Protein AF-A0A432FE17-F1 (afdb_monomer)

Sequence (136 aa):
MSFSSLYKFVLKLKGRGHFLSPKETEFLKKLLLQFSEEEIKQRLERCFKEFLPPAERERSSILRCKKLFETPKEERAVYYNPKVVDFNLAQTLGELSRDKKLKLLEELKEYVSSKGGKVSKEELRGVLKVLLRKYL

Solvent-accessible surface area (backbone atoms only — not comparable to full-atom values): 8224 Å² total; per-residue (Å²): 136,63,67,67,59,56,51,54,51,51,33,60,68,29,33,90,87,57,78,76,50,71,68,50,52,50,48,54,54,56,45,59,77,78,44,56,73,68,60,49,51,53,52,52,51,46,38,47,70,75,73,35,58,80,90,47,31,57,79,51,62,74,65,76,43,48,59,77,72,69,51,54,80,80,57,43,66,65,66,67,33,77,87,46,72,78,58,54,62,70,59,58,60,66,75,49,53,72,69,60,50,51,54,53,51,50,56,50,50,51,51,37,56,76,53,74,67,72,70,53,74,67,53,52,53,52,52,51,59,57,55,52,61,80,75,109

Secondary structure (DSSP, 8-state):
--HHHHHHHHHHHH-TT-PPPHHHHHHHHHHHTTS-HHHHHHHHHHIIIIIS-HHHHTT--GGGGHHHHHS-HHHHHHHS-HHHHS--HHHHHHHS-HHHHHHHHHHHHHHHHHTTT---HHHHHHHHHHHHTT--

Foldseek 3Di:
DDLVVLLVLVCVQLDPPDHADPVLSVVSVVCVVPDDSVVVSVLLNCCLPLPPDPVCRNVDHSVSSVCVVPPDPVLCVLCVDSLNNPDPLVVLLVPDDPVLNVVLVVVLVVVCVVVVNDDDPSRSSSVSVVSSVVRD

pLDDT: mean 72.7, std 13.14, range [39.19, 91.12]

Structure (mmCIF, N/CA/C/O backbone):
data_AF-A0A432FE17-F1
#
_entry.id   AF-A0A432FE17-F1
#
loop_
_atom_site.group_PDB
_atom_site.id
_atom_site.type_symbol
_atom_site.label_atom_id
_atom_site.label_alt_id
_atom_site.label_comp_id
_atom_site.label_asym_id
_atom_site.label_entity_id
_atom_site.label_seq_id
_atom_site.pdbx_PDB_ins_code
_atom_site.Cartn_x
_atom_site.Cartn_y
_atom_site.Cartn_z
_atom_site.occupancy
_atom_site.B_iso_or_equiv
_atom_site.auth_seq_id
_atom_site.auth_comp_id
_atom_site.auth_asym_id
_atom_site.auth_atom_id
_atom_site.pdbx_PDB_model_num
ATOM 1 N N . MET A 1 1 ? -10.790 -19.250 11.080 1.00 55.22 1 MET A N 1
ATOM 2 C CA . MET A 1 1 ? -9.990 -18.746 9.935 1.00 55.22 1 MET A CA 1
ATOM 3 C C . MET A 1 1 ? -8.704 -19.559 9.853 1.00 55.22 1 MET A C 1
ATOM 5 O O . MET A 1 1 ? -8.086 -19.751 10.894 1.00 55.22 1 MET A O 1
ATOM 9 N N . SER A 1 2 ? -8.328 -20.111 8.691 1.00 70.31 2 SER A N 1
ATOM 10 C CA . SER A 1 2 ? -7.215 -21.075 8.611 1.00 70.31 2 SER A CA 1
ATOM 11 C C . SER A 1 2 ? -5.949 -20.427 8.058 1.00 70.31 2 SER A C 1
ATOM 13 O O . SER A 1 2 ? -5.814 -20.211 6.855 1.00 70.31 2 SER A O 1
ATOM 15 N N . PHE A 1 3 ? -4.969 -20.200 8.936 1.00 83.56 3 PHE A N 1
ATOM 16 C CA . PHE A 1 3 ? -3.621 -19.754 8.564 1.00 83.56 3 PHE A CA 1
ATOM 17 C C . PHE A 1 3 ? -3.004 -20.606 7.439 1.00 83.56 3 PHE A C 1
ATOM 19 O O . PHE A 1 3 ? -2.277 -20.085 6.599 1.00 83.56 3 PHE A O 1
ATOM 26 N N . SER A 1 4 ? -3.342 -21.901 7.372 1.00 84.62 4 SER A N 1
ATOM 27 C CA . SER A 1 4 ? -2.872 -22.820 6.326 1.00 84.62 4 SER A CA 1
ATOM 28 C C . SER A 1 4 ? -3.311 -22.400 4.917 1.00 84.62 4 SER A C 1
ATOM 30 O O . SER A 1 4 ? -2.524 -22.480 3.972 1.00 84.62 4 SER A O 1
ATOM 32 N N . SER A 1 5 ? -4.545 -21.910 4.772 1.00 87.94 5 SER A N 1
ATOM 33 C CA . SER A 1 5 ? -5.079 -21.424 3.494 1.00 87.94 5 SER A CA 1
ATOM 34 C C . SER A 1 5 ? -4.337 -20.167 3.030 1.00 87.94 5 SER A C 1
ATOM 36 O O . SER A 1 5 ? -3.802 -20.127 1.917 1.00 87.94 5 SER A O 1
ATOM 38 N N . LEU A 1 6 ? -4.204 -19.179 3.922 1.00 87.44 6 LEU A N 1
ATOM 39 C CA . LEU A 1 6 ? -3.475 -17.942 3.646 1.00 87.44 6 LEU A CA 1
ATOM 40 C C . LEU A 1 6 ? -1.997 -18.209 3.327 1.00 87.44 6 LEU A C 1
ATOM 42 O O . LEU A 1 6 ? -1.461 -17.667 2.366 1.00 87.44 6 LEU A O 1
ATOM 46 N N . TYR A 1 7 ? -1.347 -19.094 4.080 1.00 87.50 7 TYR A N 1
ATOM 47 C CA . TYR A 1 7 ? 0.045 -19.475 3.853 1.00 87.50 7 TYR A CA 1
ATOM 48 C C . TYR A 1 7 ? 0.254 -20.065 2.449 1.00 87.50 7 TYR A C 1
ATOM 50 O O . TYR A 1 7 ? 1.133 -19.619 1.711 1.00 87.50 7 TYR A O 1
ATOM 58 N N . LYS A 1 8 ? -0.600 -21.013 2.034 1.00 87.75 8 LYS A N 1
ATOM 59 C CA . LYS A 1 8 ? -0.557 -21.609 0.686 1.00 87.75 8 LYS A CA 1
ATOM 60 C C . LYS A 1 8 ? -0.786 -20.573 -0.411 1.00 87.75 8 LYS A C 1
ATOM 62 O O . LYS A 1 8 ? -0.127 -20.634 -1.448 1.00 87.75 8 LYS A O 1
ATOM 67 N N . PHE A 1 9 ? -1.709 -19.636 -0.197 1.00 89.31 9 PHE A N 1
ATOM 68 C CA . PHE A 1 9 ? -1.948 -18.540 -1.132 1.00 89.31 9 PHE A CA 1
ATOM 69 C C . PHE A 1 9 ? -0.691 -17.686 -1.323 1.00 89.31 9 PHE A C 1
ATOM 71 O O . PHE A 1 9 ? -0.273 -17.451 -2.454 1.00 89.31 9 PHE A O 1
ATOM 78 N N . VAL A 1 10 ? -0.044 -17.279 -0.231 1.00 86.94 10 VAL A N 1
ATOM 79 C CA . VAL A 1 10 ? 1.142 -16.418 -0.303 1.00 86.94 10 VAL A CA 1
ATOM 80 C C . VAL A 1 10 ? 2.337 -17.139 -0.927 1.00 86.94 10 VAL A C 1
ATOM 82 O O . VAL A 1 10 ? 3.064 -16.534 -1.710 1.00 86.94 10 VAL A O 1
ATOM 85 N N . LEU A 1 11 ? 2.512 -18.436 -0.659 1.00 86.44 11 LEU A N 1
ATOM 86 C CA . LEU A 1 11 ? 3.517 -19.239 -1.360 1.00 86.44 11 LEU A CA 1
ATOM 87 C C . LEU A 1 11 ? 3.279 -19.265 -2.874 1.00 86.44 11 LEU A C 1
ATOM 89 O O . LEU A 1 11 ? 4.223 -19.134 -3.645 1.00 86.44 11 LEU A O 1
ATOM 93 N N . LYS A 1 12 ? 2.022 -19.395 -3.319 1.00 85.88 12 LYS A N 1
ATOM 94 C CA . LYS A 1 12 ? 1.694 -19.296 -4.751 1.00 85.88 12 LYS A CA 1
ATOM 95 C C . LYS A 1 12 ? 1.993 -17.900 -5.300 1.00 85.88 12 LYS A C 1
ATOM 97 O O . LYS A 1 12 ? 2.494 -17.797 -6.412 1.00 85.88 12 LYS A O 1
ATOM 102 N N . LEU A 1 13 ? 1.715 -16.854 -4.521 1.00 81.81 13 LEU A N 1
ATOM 103 C CA . LEU A 1 13 ? 1.937 -15.460 -4.904 1.00 81.81 13 LEU A CA 1
ATOM 104 C C . LEU A 1 13 ? 3.430 -15.118 -5.086 1.00 81.81 13 LEU A C 1
ATOM 106 O O . LEU A 1 13 ? 3.772 -14.390 -6.011 1.00 81.81 13 LEU A O 1
ATOM 110 N N . LYS A 1 14 ? 4.308 -15.659 -4.228 1.00 76.75 14 LYS A N 1
ATOM 111 C CA . LYS A 1 14 ? 5.775 -15.497 -4.307 1.00 76.75 14 LYS A CA 1
ATOM 112 C C . LYS A 1 14 ? 6.451 -16.437 -5.316 1.00 76.75 14 LYS A C 1
ATOM 114 O O . LYS A 1 14 ? 7.645 -16.310 -5.539 1.00 76.75 14 LYS A O 1
ATOM 119 N N . GLY A 1 15 ? 5.729 -17.381 -5.913 1.00 71.56 15 GLY A N 1
ATOM 120 C CA . GLY A 1 15 ? 6.317 -18.400 -6.782 1.00 71.56 15 GLY A CA 1
ATOM 121 C C . GLY A 1 15 ? 6.740 -19.669 -6.030 1.00 71.56 15 GLY A C 1
ATOM 122 O O . GLY A 1 15 ? 7.067 -19.667 -4.840 1.00 71.56 15 GLY A O 1
ATOM 123 N N . ARG A 1 16 ? 6.675 -20.805 -6.735 1.00 60.09 16 ARG A N 1
ATOM 124 C CA . ARG A 1 16 ? 6.930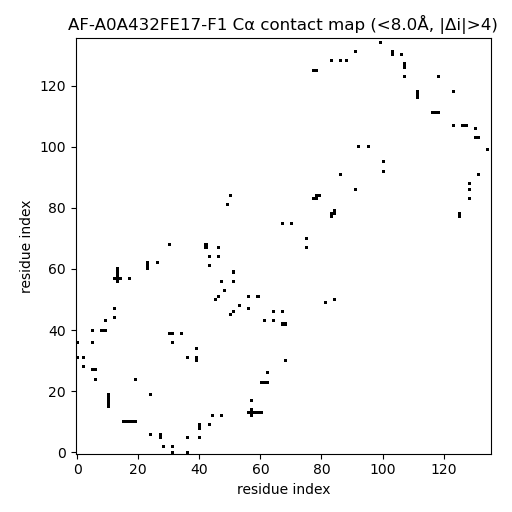 -22.138 -6.165 1.00 60.09 16 ARG A CA 1
ATOM 125 C C . ARG A 1 16 ? 8.405 -22.259 -5.756 1.00 60.09 16 ARG A C 1
ATOM 127 O O . ARG A 1 16 ? 9.279 -22.062 -6.586 1.00 60.09 16 ARG A O 1
ATOM 134 N N . GLY A 1 17 ? 8.669 -22.631 -4.500 1.00 63.59 17 GLY A N 1
ATOM 135 C CA . GLY A 1 17 ? 10.022 -22.922 -3.992 1.00 63.59 17 GLY A CA 1
ATOM 136 C C . GLY A 1 17 ? 10.561 -21.936 -2.951 1.00 63.59 17 GLY A C 1
ATOM 137 O O . GLY A 1 17 ? 11.525 -22.254 -2.259 1.00 63.59 17 GLY A O 1
ATOM 138 N N . HIS A 1 18 ? 9.916 -20.782 -2.759 1.00 67.31 18 HIS A N 1
ATOM 139 C CA . HIS A 1 18 ? 10.310 -19.819 -1.729 1.00 67.31 18 HIS A CA 1
ATOM 140 C C . HIS A 1 18 ? 9.477 -19.987 -0.458 1.00 67.31 18 HIS A C 1
ATOM 142 O O . HIS A 1 18 ? 8.311 -19.600 -0.412 1.00 67.31 18 HIS A O 1
ATOM 148 N N . PHE A 1 19 ? 10.081 -20.534 0.599 1.00 79.00 19 PHE A N 1
ATOM 149 C CA . PHE A 1 19 ? 9.464 -20.557 1.926 1.00 79.00 19 PHE A CA 1
ATOM 150 C C . PHE A 1 19 ? 9.236 -19.135 2.459 1.00 79.00 19 PHE A C 1
ATOM 152 O O . PHE A 1 19 ? 9.989 -18.203 2.159 1.00 79.00 19 PHE A O 1
ATOM 159 N N . LEU A 1 20 ? 8.200 -18.965 3.284 1.00 82.81 20 LEU A N 1
ATOM 160 C CA . LEU A 1 20 ? 8.045 -17.740 4.064 1.00 82.81 20 LEU A CA 1
ATOM 161 C C . LEU A 1 20 ? 9.051 -17.733 5.204 1.00 82.81 20 LEU A C 1
ATOM 163 O O . LEU A 1 20 ? 9.119 -18.677 5.991 1.00 82.81 20 LEU A O 1
ATOM 167 N N . SER A 1 21 ? 9.795 -16.639 5.322 1.00 86.00 21 SER A N 1
ATOM 168 C CA . SER A 1 21 ? 10.648 -16.420 6.485 1.00 86.00 21 SER A CA 1
ATOM 169 C C . SER A 1 21 ? 9.809 -16.338 7.777 1.00 86.00 21 SER A C 1
ATOM 171 O O . SER A 1 21 ? 8.606 -16.037 7.730 1.00 86.00 21 SER A O 1
ATOM 173 N N . PRO A 1 22 ? 10.417 -16.539 8.961 1.00 88.50 22 PRO A N 1
ATOM 174 C CA . PRO A 1 22 ? 9.716 -16.393 10.238 1.00 88.50 22 PRO A CA 1
ATOM 175 C C . PRO A 1 22 ? 9.024 -15.029 10.393 1.00 88.50 22 PRO A C 1
ATOM 177 O O . PRO A 1 22 ? 7.878 -14.965 10.831 1.00 88.50 22 PRO A O 1
ATOM 180 N N . LYS A 1 23 ? 9.666 -13.947 9.928 1.00 88.25 23 LYS A N 1
ATOM 181 C CA . LYS A 1 23 ? 9.106 -12.584 9.967 1.00 88.25 23 LYS A CA 1
ATOM 182 C C . LYS A 1 23 ? 7.862 -12.430 9.088 1.00 88.25 23 LYS A C 1
ATOM 184 O O . LYS A 1 23 ? 6.908 -11.765 9.475 1.00 88.25 23 LYS A O 1
ATOM 189 N N . GLU A 1 24 ? 7.856 -13.048 7.909 1.00 87.31 24 GLU A N 1
ATOM 190 C CA . GLU A 1 24 ? 6.700 -13.043 7.004 1.00 87.31 24 GLU A CA 1
ATOM 191 C C . GLU A 1 24 ? 5.537 -13.855 7.577 1.00 87.31 24 GLU A C 1
ATOM 193 O O . GLU A 1 24 ? 4.383 -13.437 7.526 1.00 87.31 24 GLU A O 1
ATOM 198 N N . THR A 1 25 ? 5.857 -14.990 8.190 1.00 89.31 25 THR A N 1
ATOM 199 C CA . THR A 1 25 ? 4.888 -15.846 8.878 1.00 89.31 25 THR A CA 1
ATOM 200 C C . THR A 1 25 ? 4.229 -15.092 10.036 1.00 89.31 25 THR A C 1
ATOM 202 O O . THR A 1 25 ? 3.005 -15.101 10.165 1.00 89.31 25 THR A O 1
ATOM 205 N N . GLU A 1 26 ? 5.018 -14.393 10.855 1.00 91.12 26 GLU A N 1
ATOM 206 C CA . GLU A 1 26 ? 4.514 -13.568 11.957 1.00 91.12 26 GLU A CA 1
ATOM 207 C C . GLU A 1 26 ? 3.676 -12.386 11.456 1.00 91.12 26 GLU A C 1
ATOM 209 O O . GLU A 1 26 ? 2.621 -12.093 12.016 1.00 91.12 26 GLU A O 1
ATOM 214 N N . PHE A 1 27 ? 4.093 -11.744 10.363 1.00 91.06 27 PHE A N 1
ATOM 215 C CA . PHE A 1 27 ? 3.318 -10.684 9.725 1.00 91.06 27 PHE A CA 1
ATOM 216 C C . PHE A 1 27 ? 1.929 -11.170 9.293 1.00 91.06 27 PHE A C 1
ATOM 218 O O . PHE A 1 27 ? 0.936 -10.544 9.654 1.00 91.06 27 PHE A O 1
ATOM 225 N N . LEU A 1 28 ? 1.825 -12.317 8.612 1.00 89.88 28 LEU A N 1
ATOM 226 C CA . LEU A 1 28 ? 0.526 -12.889 8.231 1.00 89.88 28 LEU A CA 1
ATOM 227 C C . LEU A 1 28 ? -0.345 -13.233 9.444 1.00 89.88 28 LEU A C 1
ATOM 229 O O . LEU A 1 28 ? -1.552 -12.997 9.415 1.00 89.88 28 LEU A O 1
ATOM 233 N N . LYS A 1 29 ? 0.259 -13.753 10.521 1.00 90.25 29 LYS A N 1
ATOM 234 C CA . LYS A 1 29 ? -0.457 -14.006 11.780 1.00 90.25 29 LYS A CA 1
ATOM 235 C C . LYS A 1 29 ? -1.007 -12.710 12.377 1.00 90.25 29 LYS A C 1
ATOM 237 O O . LYS A 1 29 ? -2.170 -12.686 12.757 1.00 90.25 29 LYS A O 1
ATOM 242 N N . LYS A 1 30 ? -0.215 -11.630 12.401 1.00 90.12 30 LYS A N 1
ATOM 243 C CA . LYS A 1 30 ? -0.668 -10.305 12.863 1.00 90.12 30 LYS A CA 1
ATOM 244 C C . LYS A 1 30 ? -1.815 -9.763 12.015 1.00 90.12 30 LYS A C 1
ATOM 246 O O . LYS A 1 30 ? -2.766 -9.226 12.569 1.00 90.12 30 LYS A O 1
ATOM 251 N N . LEU A 1 31 ? -1.763 -9.941 10.695 1.00 88.94 31 LEU A N 1
ATOM 252 C CA . LEU A 1 31 ? -2.846 -9.507 9.813 1.00 88.94 31 LEU A CA 1
ATOM 253 C C . LEU A 1 31 ? -4.158 -10.249 10.085 1.00 88.94 31 LEU A C 1
ATOM 255 O O . LEU A 1 31 ? -5.206 -9.614 10.099 1.00 88.94 31 LEU A O 1
ATOM 259 N N . LEU A 1 32 ? -4.108 -11.556 10.352 1.00 89.56 32 LEU A N 1
ATOM 260 C CA . LEU A 1 32 ? -5.301 -12.351 10.676 1.00 89.56 32 LEU A CA 1
ATOM 261 C C . LEU A 1 32 ? -5.976 -11.949 11.994 1.00 89.56 32 LEU A C 1
ATOM 263 O O . LEU A 1 32 ? -7.133 -12.299 12.203 1.00 89.56 32 LEU A O 1
ATOM 267 N N . LEU A 1 33 ? -5.283 -11.222 12.876 1.00 88.31 33 LEU A N 1
ATOM 268 C CA . LEU A 1 33 ? -5.892 -10.654 14.083 1.00 88.31 33 LEU A CA 1
ATOM 269 C C . LEU A 1 33 ? -6.752 -9.419 13.782 1.00 88.31 33 LEU A C 1
ATOM 271 O O . LEU A 1 33 ? -7.562 -9.030 14.615 1.00 88.31 33 LEU A O 1
ATOM 275 N N . GLN A 1 34 ? -6.550 -8.778 12.628 1.00 83.81 34 GLN A N 1
ATOM 276 C CA . GLN A 1 34 ? -7.113 -7.459 12.314 1.00 83.81 34 GLN A CA 1
ATOM 277 C C . GLN A 1 34 ? -7.975 -7.446 11.048 1.00 83.81 34 GLN A C 1
ATOM 279 O O . GLN A 1 34 ? -8.809 -6.560 10.885 1.00 83.81 34 GLN A O 1
ATOM 284 N N . PHE A 1 35 ? -7.778 -8.402 10.140 1.00 86.19 35 PHE A N 1
ATOM 285 C CA . PHE A 1 35 ? -8.425 -8.442 8.832 1.00 86.19 35 PHE A CA 1
ATOM 286 C C . PHE A 1 35 ? -8.951 -9.841 8.517 1.00 86.19 35 PHE A C 1
ATOM 288 O O . PHE A 1 35 ? -8.418 -10.851 8.981 1.00 86.19 35 PHE A O 1
ATOM 295 N N . SER A 1 36 ? -9.977 -9.896 7.667 1.00 88.12 36 SER A N 1
ATOM 296 C CA . SER A 1 36 ? -10.462 -11.161 7.114 1.00 88.12 36 SER A CA 1
ATOM 297 C C . SER A 1 36 ? -9.442 -11.780 6.153 1.00 88.12 36 SER A C 1
ATOM 299 O O . SER A 1 36 ? -8.643 -11.081 5.526 1.00 88.12 36 SER A O 1
ATOM 301 N N . GLU A 1 37 ? -9.481 -13.105 6.005 1.00 89.00 37 GLU A N 1
ATOM 302 C CA . GLU A 1 37 ? -8.590 -13.828 5.093 1.00 89.00 37 GLU A CA 1
ATOM 303 C C . GLU A 1 37 ? -8.711 -13.320 3.642 1.00 89.00 37 GLU A C 1
ATOM 305 O O . GLU A 1 37 ? -7.693 -13.038 3.005 1.00 89.00 37 GLU A O 1
ATOM 310 N N . GLU A 1 38 ? -9.935 -13.141 3.136 1.00 88.56 38 GLU A N 1
ATOM 311 C CA . GLU A 1 38 ? -10.211 -12.574 1.808 1.00 88.56 38 GLU A CA 1
ATOM 312 C C . GLU A 1 38 ? -9.619 -11.173 1.627 1.00 88.56 38 GLU A C 1
ATOM 314 O O . GLU A 1 38 ? -8.987 -10.899 0.604 1.00 88.56 38 GLU A O 1
ATOM 319 N N . GLU A 1 39 ? -9.756 -10.296 2.622 1.00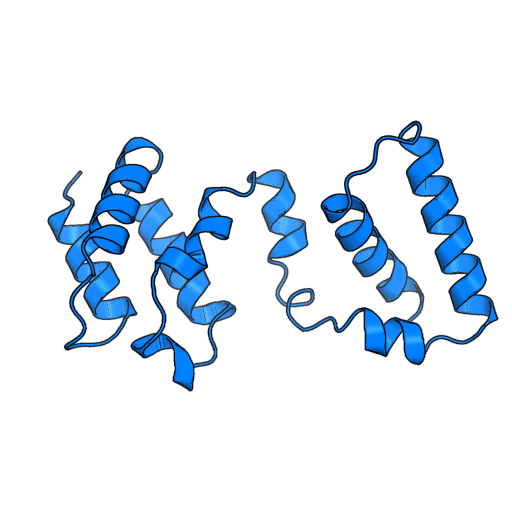 84.62 39 GLU A N 1
ATOM 320 C CA . GLU A 1 39 ? -9.209 -8.941 2.547 1.00 84.62 39 GLU A CA 1
ATOM 321 C C . GLU A 1 39 ? -7.674 -8.945 2.508 1.00 84.62 39 GLU A C 1
ATOM 323 O O . GLU A 1 39 ? -7.060 -8.164 1.773 1.00 84.62 39 GLU A O 1
ATOM 328 N N . ILE A 1 40 ? -7.037 -9.859 3.245 1.00 90.06 40 ILE A N 1
ATOM 329 C CA . ILE A 1 40 ? -5.582 -10.034 3.204 1.00 90.06 40 ILE A CA 1
ATOM 330 C C . ILE A 1 40 ? -5.138 -10.531 1.826 1.00 90.06 40 ILE A C 1
ATOM 332 O O . ILE A 1 40 ? -4.202 -9.963 1.255 1.00 90.06 40 ILE A O 1
ATOM 336 N N . LYS A 1 41 ? -5.813 -11.548 1.271 1.00 89.94 41 LYS A N 1
ATOM 337 C CA . LYS A 1 41 ? -5.506 -12.094 -0.063 1.00 89.94 41 LYS A CA 1
ATOM 338 C C . LYS A 1 41 ? -5.585 -11.012 -1.135 1.00 89.94 41 LYS A C 1
ATOM 340 O O . LYS A 1 41 ? -4.615 -10.826 -1.865 1.00 89.94 41 LYS A O 1
ATOM 345 N N . GLN A 1 42 ? -6.685 -10.257 -1.176 1.00 87.25 42 GLN A N 1
ATOM 346 C CA . GLN A 1 42 ? -6.889 -9.192 -2.163 1.00 87.25 42 GLN A CA 1
ATOM 347 C C . GLN A 1 42 ? -5.803 -8.115 -2.081 1.00 87.25 42 GLN A C 1
ATOM 349 O O . GLN A 1 42 ? -5.244 -7.706 -3.098 1.00 87.25 42 GLN A O 1
ATOM 354 N N . ARG A 1 43 ? -5.458 -7.662 -0.870 1.00 86.50 43 ARG A N 1
ATOM 355 C CA . ARG A 1 43 ? -4.439 -6.616 -0.687 1.00 86.50 43 ARG A CA 1
ATOM 356 C C . ARG A 1 43 ? -3.031 -7.100 -1.025 1.00 86.50 43 ARG A C 1
ATOM 358 O O . ARG A 1 43 ? -2.268 -6.347 -1.627 1.00 86.50 43 ARG A O 1
ATOM 365 N N . LEU A 1 44 ? -2.677 -8.335 -0.662 1.00 88.19 44 LEU A N 1
ATOM 366 C CA . LEU A 1 44 ? -1.388 -8.927 -1.037 1.00 88.19 44 LEU A CA 1
ATOM 367 C C . LEU A 1 44 ? -1.296 -9.148 -2.546 1.00 88.19 44 LEU A C 1
ATOM 369 O O . LEU A 1 44 ? -0.273 -8.838 -3.148 1.00 88.19 44 LEU A O 1
ATOM 373 N N . GLU A 1 45 ? -2.367 -9.622 -3.174 1.00 86.50 45 GLU A N 1
ATOM 374 C CA . GLU A 1 45 ? -2.411 -9.792 -4.623 1.00 86.50 45 GLU A CA 1
ATOM 375 C C . GLU A 1 45 ? -2.217 -8.464 -5.349 1.00 86.50 45 GLU A C 1
ATOM 377 O O . GLU A 1 45 ? -1.381 -8.362 -6.247 1.00 86.50 45 GLU A O 1
ATOM 382 N N . ARG A 1 46 ? -2.921 -7.426 -4.892 1.00 81.56 46 ARG A N 1
ATOM 383 C CA . ARG A 1 46 ? -2.773 -6.068 -5.405 1.00 81.56 46 ARG A CA 1
ATOM 384 C C . ARG A 1 46 ? -1.348 -5.548 -5.233 1.00 81.56 46 ARG A C 1
ATOM 386 O O . ARG A 1 46 ? -0.769 -5.029 -6.179 1.00 81.56 46 ARG A O 1
ATOM 393 N N . CYS A 1 47 ? -0.752 -5.763 -4.061 1.00 81.88 47 CYS A N 1
ATOM 394 C CA . CYS A 1 47 ? 0.645 -5.435 -3.791 1.00 81.88 47 CYS A CA 1
ATOM 395 C C . CYS A 1 47 ? 1.598 -6.036 -4.838 1.00 81.88 47 CYS A C 1
ATOM 397 O O . CYS A 1 47 ? 2.399 -5.329 -5.444 1.00 81.88 47 CYS A O 1
ATOM 399 N N . PHE A 1 48 ? 1.494 -7.344 -5.080 1.00 78.25 48 PHE A N 1
ATOM 400 C CA . PHE A 1 48 ? 2.418 -8.047 -5.967 1.00 78.25 48 PHE A CA 1
ATOM 401 C C . PHE A 1 48 ? 2.143 -7.791 -7.449 1.00 78.25 48 PHE A C 1
ATOM 403 O O . PHE A 1 48 ? 3.085 -7.770 -8.236 1.00 78.25 48 PHE A O 1
ATOM 410 N N . LYS A 1 49 ? 0.885 -7.573 -7.848 1.00 76.00 49 LYS A N 1
ATOM 411 C CA . LYS A 1 49 ? 0.524 -7.323 -9.250 1.00 76.00 49 LYS A CA 1
ATOM 412 C C . LYS A 1 49 ? 0.707 -5.868 -9.679 1.00 76.00 49 LYS A C 1
ATOM 414 O O . LYS A 1 49 ? 1.108 -5.647 -10.818 1.00 76.00 49 LYS A O 1
ATOM 419 N N . GLU A 1 50 ? 0.430 -4.900 -8.807 1.00 69.88 50 GLU A N 1
ATOM 420 C CA . GLU A 1 50 ? 0.445 -3.473 -9.167 1.00 69.88 50 GLU A CA 1
ATOM 421 C C . GLU A 1 50 ? 1.747 -2.761 -8.772 1.00 69.88 50 GLU A C 1
ATOM 423 O O . GLU A 1 50 ? 2.150 -1.836 -9.468 1.00 69.88 50 GLU A O 1
ATOM 428 N N . PHE A 1 51 ? 2.428 -3.178 -7.695 1.00 65.06 51 PHE A N 1
ATOM 429 C CA . PHE A 1 51 ? 3.576 -2.424 -7.152 1.00 65.06 51 PHE A CA 1
ATOM 430 C C . PHE A 1 51 ? 4.932 -3.065 -7.404 1.00 65.06 51 PHE A C 1
ATOM 432 O O . PHE A 1 51 ? 5.954 -2.393 -7.283 1.00 65.06 51 PHE A O 1
ATOM 439 N N . LEU A 1 52 ? 4.960 -4.359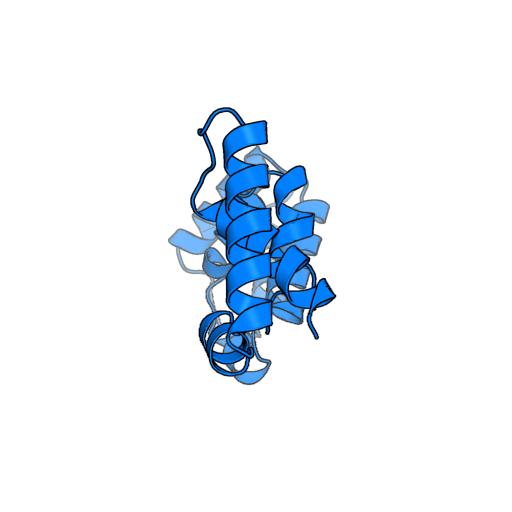 -7.717 1.00 64.44 52 LEU A N 1
ATOM 440 C CA . LEU A 1 52 ? 6.202 -5.072 -7.975 1.00 64.44 52 LEU A CA 1
ATOM 441 C C . LEU A 1 52 ? 6.367 -5.319 -9.480 1.00 64.44 52 LEU A C 1
ATOM 443 O O . LEU A 1 52 ? 5.475 -5.926 -10.096 1.00 64.44 52 LEU A O 1
ATOM 447 N N . PRO A 1 53 ? 7.504 -4.905 -10.077 1.00 65.38 53 PRO A N 1
ATOM 448 C CA . PRO A 1 53 ? 7.864 -5.292 -11.435 1.00 65.38 53 PRO A CA 1
ATOM 449 C C . PRO A 1 53 ? 7.843 -6.820 -11.564 1.00 65.38 53 PRO A C 1
ATOM 451 O O . PRO A 1 53 ? 8.300 -7.494 -10.636 1.00 65.38 53 PRO A O 1
ATOM 454 N N . PRO A 1 54 ? 7.361 -7.397 -12.683 1.00 67.31 54 PRO A N 1
ATOM 455 C CA . PRO A 1 54 ? 7.257 -8.848 -12.855 1.00 67.31 54 PRO A CA 1
ATOM 456 C C . PRO A 1 54 ? 8.533 -9.617 -12.489 1.00 67.31 54 PRO A C 1
ATOM 458 O O . PRO A 1 54 ? 8.449 -10.637 -11.812 1.00 67.31 54 PRO A O 1
ATOM 461 N N . ALA A 1 55 ? 9.703 -9.072 -12.839 1.00 68.25 55 ALA A N 1
ATOM 462 C CA . ALA A 1 55 ? 11.014 -9.657 -12.553 1.00 68.25 55 ALA A CA 1
ATOM 463 C C . ALA A 1 55 ? 11.381 -9.715 -11.053 1.00 68.25 55 ALA A C 1
ATOM 465 O O . ALA A 1 55 ? 12.197 -10.540 -10.650 1.00 68.25 55 ALA A O 1
ATOM 466 N N . GLU A 1 56 ? 10.785 -8.864 -10.211 1.00 64.56 56 GLU A N 1
ATOM 467 C CA . GLU A 1 56 ? 11.055 -8.818 -8.766 1.00 64.56 56 GLU A CA 1
ATOM 468 C C . GLU A 1 56 ? 10.020 -9.576 -7.926 1.00 64.56 56 GLU A C 1
ATOM 470 O O . GLU A 1 56 ? 10.245 -9.790 -6.730 1.00 64.56 56 GLU A O 1
ATOM 475 N N . ARG A 1 57 ? 8.882 -9.973 -8.511 1.00 70.00 57 ARG A N 1
ATOM 476 C CA . ARG A 1 57 ? 7.748 -10.554 -7.767 1.00 70.00 57 ARG A CA 1
ATOM 477 C C . ARG A 1 57 ? 8.128 -11.823 -7.022 1.00 70.00 57 ARG A C 1
ATOM 479 O O . ARG A 1 57 ? 7.759 -11.967 -5.862 1.00 70.00 57 ARG A O 1
ATOM 486 N N . GLU A 1 58 ? 8.908 -12.696 -7.648 1.00 66.38 58 GLU A N 1
ATOM 487 C CA . GLU A 1 58 ? 9.255 -13.993 -7.057 1.00 66.38 58 GLU A CA 1
ATOM 488 C C . GLU A 1 58 ? 10.235 -13.871 -5.879 1.00 66.38 58 GLU A C 1
ATOM 490 O O . GLU A 1 58 ? 10.192 -14.638 -4.919 1.00 66.38 58 GLU A O 1
ATOM 495 N N . ARG A 1 59 ? 11.093 -12.845 -5.904 1.00 67.81 59 ARG A N 1
ATOM 496 C CA . ARG A 1 59 ? 12.130 -12.624 -4.881 1.00 67.81 59 ARG A CA 1
ATOM 497 C C . ARG A 1 59 ? 11.701 -11.646 -3.788 1.00 67.81 59 ARG A C 1
ATOM 499 O O . ARG A 1 59 ? 12.368 -11.531 -2.760 1.00 67.81 59 ARG A O 1
ATOM 506 N N . SER A 1 60 ? 10.599 -10.929 -3.991 1.00 72.06 60 SER A N 1
ATOM 507 C CA . SER A 1 60 ? 10.147 -9.884 -3.075 1.00 72.06 60 SER A CA 1
ATOM 508 C C . SER A 1 60 ? 9.497 -10.455 -1.819 1.00 72.06 60 SER A C 1
ATOM 510 O O . SER A 1 60 ? 8.625 -11.322 -1.865 1.00 72.06 60 SER A O 1
ATOM 512 N N . SER A 1 61 ? 9.885 -9.918 -0.662 1.00 81.00 61 SER A N 1
ATOM 513 C CA . SER A 1 61 ? 9.234 -10.252 0.603 1.00 81.00 61 SER A CA 1
ATOM 514 C C . SER A 1 61 ? 7.831 -9.652 0.687 1.00 81.00 61 SER A C 1
ATOM 516 O O . SER A 1 61 ? 7.628 -8.487 0.336 1.00 81.00 61 SER A O 1
ATOM 518 N N . ILE A 1 62 ? 6.885 -10.395 1.273 1.00 84.62 62 ILE A N 1
ATOM 519 C CA . ILE A 1 62 ? 5.532 -9.880 1.550 1.00 84.62 62 ILE A CA 1
ATOM 520 C C . ILE A 1 62 ? 5.533 -8.715 2.546 1.00 84.62 62 ILE A C 1
ATOM 522 O O . ILE A 1 62 ? 4.573 -7.950 2.601 1.00 84.62 62 ILE A O 1
ATOM 526 N N . LEU A 1 63 ? 6.620 -8.532 3.305 1.00 82.81 63 LEU A N 1
ATOM 527 C CA . LEU A 1 63 ? 6.789 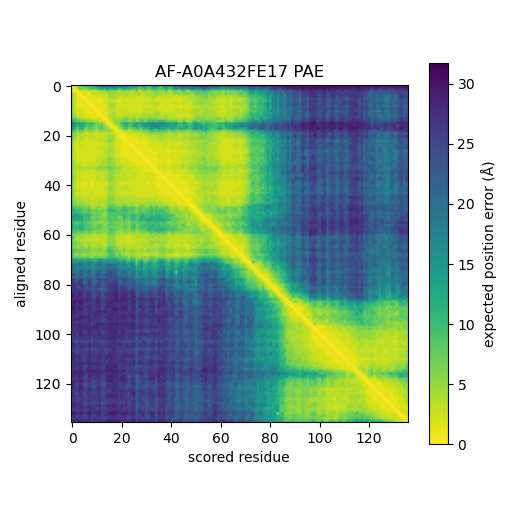-7.384 4.195 1.00 82.81 63 LEU A CA 1
ATOM 528 C C . LEU A 1 63 ? 6.822 -6.054 3.428 1.00 82.81 63 LEU A C 1
ATOM 530 O O . LEU A 1 63 ? 6.500 -5.021 4.010 1.00 82.81 63 LEU A O 1
ATOM 534 N N . ARG A 1 64 ? 7.130 -6.053 2.120 1.00 76.19 64 ARG A N 1
ATOM 535 C CA . ARG A 1 64 ? 6.989 -4.851 1.275 1.00 76.19 64 ARG A CA 1
ATOM 536 C C . ARG A 1 64 ? 5.542 -4.348 1.222 1.00 76.19 64 ARG A C 1
ATOM 538 O O . ARG A 1 64 ? 5.315 -3.151 1.082 1.00 76.19 64 ARG A O 1
ATOM 545 N N . CYS A 1 65 ? 4.570 -5.234 1.424 1.00 79.19 65 CYS A N 1
ATOM 546 C CA . CYS A 1 65 ? 3.150 -4.900 1.435 1.00 79.19 65 CYS A CA 1
ATOM 547 C C . CYS A 1 65 ? 2.669 -4.338 2.773 1.00 79.19 65 CYS A C 1
ATOM 549 O O . CYS A 1 65 ? 1.513 -3.947 2.873 1.00 79.19 65 CYS A O 1
ATOM 551 N N . LYS A 1 66 ? 3.524 -4.267 3.800 1.00 81.00 66 LYS A N 1
ATOM 552 C CA . LYS A 1 66 ? 3.159 -3.819 5.151 1.00 81.00 66 LYS A CA 1
ATOM 553 C C . LYS A 1 66 ? 2.455 -2.452 5.155 1.00 81.00 66 LYS A C 1
ATOM 555 O O . LYS A 1 66 ? 1.415 -2.310 5.791 1.00 81.00 66 LYS A O 1
ATOM 560 N N . LYS A 1 67 ? 2.912 -1.508 4.322 1.00 70.31 67 LYS A N 1
ATOM 561 C CA . LYS A 1 67 ? 2.264 -0.193 4.152 1.00 70.31 67 LYS A CA 1
ATOM 562 C C . LYS A 1 67 ? 0.804 -0.282 3.682 1.00 70.31 67 LYS A C 1
ATOM 564 O O . LYS A 1 67 ? -0.025 0.473 4.165 1.00 70.31 67 LYS A O 1
ATOM 569 N N . LEU A 1 68 ? 0.437 -1.257 2.843 1.00 70.50 68 LEU A N 1
ATOM 570 C CA . LEU A 1 68 ? -0.959 -1.447 2.407 1.00 70.50 68 LEU A CA 1
ATOM 571 C C . LEU A 1 68 ? -1.898 -1.856 3.545 1.00 70.50 68 LEU A C 1
ATOM 573 O O . LEU A 1 68 ? -3.114 -1.754 3.397 1.00 70.50 68 LEU A O 1
ATOM 577 N N . PHE A 1 69 ? -1.357 -2.358 4.651 1.00 76.19 69 PHE A N 1
ATOM 578 C CA . PHE A 1 69 ? -2.132 -2.745 5.824 1.00 76.19 69 PHE A CA 1
ATOM 579 C C . PHE A 1 69 ? -2.090 -1.678 6.918 1.00 76.19 69 PHE A C 1
ATOM 581 O O . PHE A 1 69 ? -3.094 -1.508 7.602 1.00 76.19 69 PHE A O 1
ATOM 588 N N . GLU A 1 70 ? -0.987 -0.934 7.024 1.00 72.69 70 GLU A N 1
ATOM 589 C CA . GLU A 1 70 ? -0.784 0.119 8.030 1.00 72.69 70 GLU A CA 1
ATOM 590 C C . GLU A 1 70 ? -1.366 1.479 7.632 1.00 72.69 70 GLU A C 1
ATOM 592 O O . GLU A 1 70 ? -1.796 2.231 8.498 1.00 72.69 70 GLU A O 1
ATOM 597 N N . THR A 1 71 ? -1.413 1.806 6.338 1.00 63.94 71 THR A N 1
ATOM 598 C CA . THR A 1 71 ? -1.980 3.079 5.879 1.00 63.94 71 THR A CA 1
ATOM 599 C C . THR A 1 71 ? -3.505 3.069 6.067 1.00 63.94 71 THR A C 1
ATOM 601 O O . THR A 1 71 ? -4.136 2.096 5.633 1.00 63.94 71 THR A O 1
ATOM 604 N N . PRO A 1 72 ? -4.120 4.104 6.673 1.00 58.91 72 PRO A N 1
ATOM 605 C CA . PRO A 1 72 ? -5.573 4.229 6.818 1.00 58.91 72 PRO A CA 1
ATOM 606 C C . PRO A 1 72 ? -6.310 4.123 5.479 1.00 58.91 72 PRO A C 1
ATOM 608 O O . PRO A 1 72 ? -5.769 4.468 4.426 1.00 58.91 72 PRO A O 1
ATOM 611 N N . LYS A 1 73 ? -7.552 3.621 5.495 1.00 54.12 73 LYS A N 1
ATOM 612 C CA . LYS A 1 73 ? -8.340 3.382 4.271 1.00 54.12 73 LYS A CA 1
ATOM 613 C C . LYS A 1 73 ? -8.521 4.672 3.457 1.00 54.12 73 LYS A C 1
ATOM 615 O O . LYS A 1 73 ? -8.478 4.590 2.229 1.00 54.12 73 LYS A O 1
ATOM 620 N N . GLU A 1 74 ? -8.647 5.828 4.119 1.00 50.88 74 GLU A N 1
ATOM 621 C CA . GLU A 1 74 ? -8.785 7.138 3.470 1.00 50.88 74 GLU A CA 1
ATOM 622 C C . GLU A 1 74 ? -7.519 7.562 2.703 1.00 50.88 74 GLU A C 1
ATOM 624 O O . GLU A 1 74 ? -7.604 8.067 1.584 1.00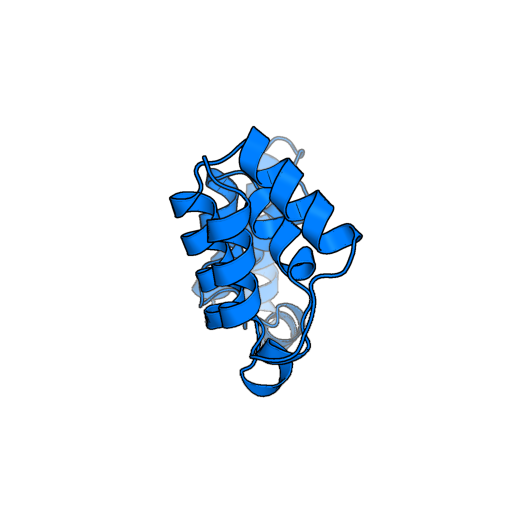 50.88 74 GLU A O 1
ATOM 629 N N . GLU A 1 75 ? -6.328 7.288 3.241 1.00 44.34 75 GLU A N 1
ATOM 630 C CA . GLU A 1 75 ? -5.048 7.676 2.624 1.00 44.34 75 GLU A CA 1
ATOM 631 C C . GLU A 1 75 ? -4.639 6.764 1.457 1.00 44.34 75 GLU A C 1
ATOM 633 O O . GLU A 1 75 ? -3.876 7.153 0.564 1.00 44.34 75 GLU A O 1
ATOM 638 N N . ARG A 1 76 ? -5.174 5.539 1.405 1.00 49.69 76 ARG A N 1
ATOM 639 C CA . ARG A 1 76 ? -4.830 4.571 0.353 1.00 49.69 76 ARG A CA 1
ATOM 640 C C . ARG A 1 76 ? -5.262 5.012 -1.038 1.00 49.69 76 ARG A C 1
ATOM 642 O O . ARG A 1 76 ? -4.548 4.728 -1.995 1.00 49.69 76 ARG A O 1
ATOM 649 N N . ALA A 1 77 ? -6.389 5.710 -1.165 1.00 46.00 77 ALA A N 1
ATOM 650 C CA . ALA A 1 77 ? -6.863 6.207 -2.458 1.00 46.00 77 ALA A CA 1
ATOM 651 C C . ALA A 1 77 ? -5.884 7.216 -3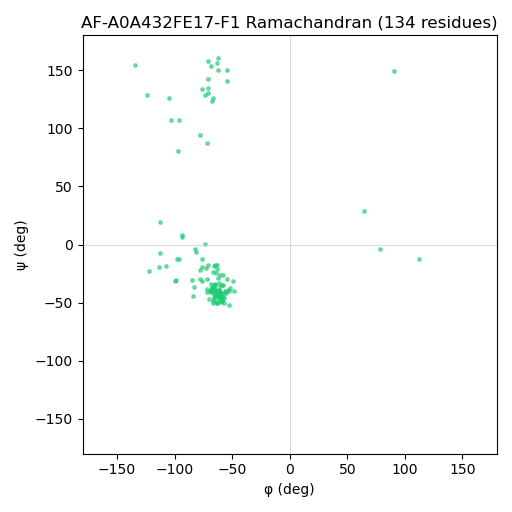.089 1.00 46.00 77 ALA A C 1
ATOM 653 O O . ALA A 1 77 ? -5.775 7.297 -4.314 1.00 46.00 77 ALA A O 1
ATOM 654 N N . VAL A 1 78 ? -5.133 7.940 -2.253 1.00 45.69 78 VAL A N 1
ATOM 655 C CA . VAL A 1 78 ? -4.156 8.951 -2.674 1.00 45.69 78 VAL A CA 1
ATOM 656 C C . VAL A 1 78 ? -2.810 8.309 -3.014 1.00 45.69 78 VAL A C 1
ATOM 658 O O . VAL A 1 78 ? -2.230 8.619 -4.052 1.00 45.69 78 VAL A O 1
ATOM 661 N N . TYR A 1 79 ? -2.326 7.374 -2.191 1.00 39.19 79 TYR A N 1
ATOM 662 C CA . TYR A 1 79 ? -1.019 6.729 -2.389 1.00 39.19 79 TYR A CA 1
ATOM 663 C C . TYR A 1 79 ? -0.998 5.639 -3.464 1.00 39.19 79 TYR A C 1
ATOM 665 O O . TYR A 1 79 ? 0.036 5.429 -4.098 1.00 39.19 79 TYR A O 1
ATOM 673 N N . TYR A 1 80 ? -2.124 4.957 -3.668 1.00 44.78 80 TYR A N 1
ATOM 674 C CA . TYR A 1 80 ? -2.214 3.748 -4.490 1.00 44.78 80 TYR A CA 1
ATOM 675 C C . TYR A 1 80 ? -3.034 3.935 -5.768 1.00 44.78 80 TYR A C 1
ATOM 677 O O . TYR A 1 80 ? -3.481 2.968 -6.383 1.00 44.78 80 TYR A O 1
ATOM 685 N N . ASN A 1 81 ? -3.220 5.183 -6.196 1.00 46.03 81 ASN A N 1
ATOM 686 C CA . ASN A 1 81 ? -3.685 5.471 -7.544 1.00 46.03 81 ASN A CA 1
ATOM 687 C C . ASN A 1 81 ? -2.566 5.066 -8.534 1.00 46.03 81 ASN A C 1
ATOM 689 O O . ASN A 1 81 ? -1.455 5.577 -8.407 1.00 46.03 81 ASN A O 1
ATOM 693 N N . PRO A 1 82 ? -2.807 4.188 -9.525 1.00 41.53 82 PRO A N 1
ATOM 694 C CA . PRO A 1 82 ? -1.777 3.758 -10.483 1.00 41.53 82 PRO A CA 1
ATOM 695 C C . PRO A 1 82 ? -1.104 4.939 -11.196 1.00 41.53 82 PRO A C 1
ATOM 697 O O . PRO A 1 82 ? 0.089 4.924 -11.462 1.00 41.53 82 PRO A O 1
ATOM 700 N N . LYS A 1 83 ? -1.841 6.041 -11.384 1.00 42.47 83 LYS A N 1
ATOM 701 C CA . LYS A 1 83 ? -1.331 7.298 -11.953 1.00 42.47 83 LYS A CA 1
ATOM 702 C C . LYS A 1 83 ? -0.422 8.105 -10.996 1.00 42.47 83 LYS A C 1
ATOM 704 O O . LYS A 1 83 ? -0.053 9.235 -11.309 1.00 42.47 83 LYS A O 1
ATOM 709 N N . VAL A 1 84 ? -0.167 7.611 -9.782 1.00 43.44 84 VAL A N 1
ATOM 710 C CA . VAL A 1 84 ? 0.616 8.249 -8.701 1.00 43.44 84 VAL A CA 1
ATOM 711 C C . VAL A 1 84 ? 1.914 7.486 -8.408 1.00 43.44 84 VAL A C 1
ATOM 713 O O . VAL A 1 84 ? 2.841 8.081 -7.843 1.00 43.44 84 VAL A O 1
ATOM 716 N N . VAL A 1 85 ? 1.998 6.214 -8.810 1.00 42.44 85 VAL A N 1
ATOM 717 C CA . VAL A 1 85 ? 3.149 5.327 -8.574 1.00 42.44 85 VAL A CA 1
ATOM 718 C C . VAL A 1 85 ? 4.349 5.730 -9.438 1.00 42.44 85 VAL A C 1
ATOM 720 O O . VAL A 1 85 ? 5.452 5.817 -8.909 1.00 42.44 85 VAL A O 1
ATOM 723 N N . ASP A 1 86 ? 4.113 6.137 -10.689 1.00 47.12 86 ASP A N 1
ATOM 724 C CA . ASP A 1 86 ? 5.165 6.569 -11.629 1.00 47.12 86 ASP A CA 1
ATOM 725 C C . ASP A 1 86 ? 5.424 8.086 -11.648 1.00 47.12 86 ASP A C 1
ATOM 727 O O . ASP A 1 86 ? 6.188 8.594 -12.467 1.00 47.12 86 ASP A O 1
ATOM 731 N N . PHE A 1 87 ? 4.803 8.859 -10.750 1.00 52.06 87 PHE A N 1
ATOM 732 C CA . PHE A 1 87 ? 4.992 10.310 -10.737 1.00 52.06 87 PHE A CA 1
ATOM 733 C C . PHE A 1 87 ? 6.334 10.687 -10.086 1.00 52.06 87 PHE A C 1
ATOM 735 O O . PHE A 1 87 ? 6.427 10.826 -8.855 1.00 52.06 87 PHE A O 1
ATOM 742 N N . ASN A 1 88 ? 7.370 10.863 -10.915 1.00 58.88 88 ASN A N 1
ATOM 743 C CA . ASN A 1 88 ? 8.661 11.405 -10.501 1.00 58.88 88 ASN A CA 1
ATOM 744 C C . ASN A 1 88 ? 8.539 12.908 -10.222 1.00 58.88 88 ASN A C 1
ATOM 746 O O . ASN A 1 88 ? 8.786 13.768 -11.063 1.00 58.88 88 ASN A O 1
ATOM 750 N N . LEU A 1 89 ? 8.167 13.199 -8.981 1.00 58.16 89 LEU A N 1
ATOM 751 C CA . LEU A 1 89 ? 7.937 14.541 -8.464 1.00 58.16 89 LEU A CA 1
ATOM 752 C C . LEU A 1 89 ? 9.108 15.503 -8.730 1.00 58.16 89 LEU A C 1
ATOM 754 O O . LEU A 1 89 ? 8.876 16.669 -9.027 1.00 58.16 89 LEU A O 1
ATOM 758 N N . ALA A 1 90 ? 10.352 15.021 -8.644 1.00 57.84 90 ALA A N 1
ATOM 759 C CA . ALA A 1 90 ? 11.539 15.844 -8.866 1.00 57.84 90 ALA A CA 1
ATOM 760 C C . ALA A 1 90 ? 11.714 16.202 -10.349 1.00 57.84 90 ALA A C 1
ATOM 762 O O . ALA A 1 90 ? 12.011 17.350 -10.671 1.00 57.84 90 ALA A O 1
ATOM 763 N N . GLN A 1 91 ? 11.470 15.242 -11.243 1.00 63.59 91 GLN A N 1
ATOM 764 C CA . GLN A 1 91 ? 11.541 15.458 -12.686 1.00 63.59 91 GLN A CA 1
ATOM 765 C C . GLN A 1 91 ? 10.443 16.415 -13.167 1.00 63.59 91 GLN A C 1
ATOM 767 O O . GLN A 1 91 ? 10.745 17.405 -13.828 1.00 63.59 91 GLN A O 1
ATOM 772 N N . THR A 1 92 ? 9.189 16.194 -12.760 1.00 62.59 92 THR A N 1
ATOM 773 C CA . THR A 1 92 ? 8.069 17.061 -13.165 1.00 62.59 92 THR A CA 1
ATOM 774 C C . THR A 1 92 ? 8.208 18.479 -12.609 1.00 62.59 92 THR A C 1
ATOM 776 O O . THR A 1 92 ? 7.878 19.448 -13.288 1.00 62.59 92 THR A O 1
ATOM 779 N N . LEU A 1 93 ? 8.750 18.634 -11.395 1.00 62.06 93 LEU A N 1
ATOM 780 C CA . LEU A 1 93 ? 9.131 19.952 -10.884 1.00 62.06 93 LEU A CA 1
ATOM 781 C C . LEU A 1 93 ? 10.276 20.565 -11.695 1.00 62.06 93 LEU A C 1
ATOM 783 O O . LEU A 1 93 ? 10.267 21.770 -11.903 1.00 62.06 93 LEU A O 1
ATOM 787 N N . GLY A 1 94 ? 11.240 19.784 -12.179 1.00 63.31 94 GLY A N 1
ATOM 788 C CA . GLY A 1 94 ? 12.319 20.267 -13.046 1.00 63.31 94 GLY A CA 1
ATOM 789 C C . GLY A 1 94 ? 11.802 20.899 -14.341 1.00 63.31 94 GLY A C 1
ATOM 790 O O . GLY A 1 94 ? 12.187 22.024 -14.659 1.00 63.31 94 GLY A O 1
ATOM 791 N N . GLU A 1 95 ? 10.867 20.221 -15.007 1.00 71.00 95 GLU A N 1
ATOM 792 C CA . GLU A 1 95 ? 10.318 20.568 -16.330 1.00 71.00 95 GLU A CA 1
ATOM 793 C C . GLU A 1 95 ? 9.302 21.730 -16.312 1.00 71.00 95 GLU A C 1
ATOM 795 O O . GLU A 1 95 ? 8.975 22.301 -17.352 1.00 71.00 95 GLU A O 1
ATOM 800 N N . LEU A 1 96 ? 8.815 22.133 -15.134 1.00 72.75 96 LEU A N 1
ATOM 801 C CA . LEU A 1 96 ? 7.882 23.254 -14.998 1.00 72.75 96 LEU A CA 1
ATOM 802 C C . LEU A 1 96 ? 8.547 24.616 -15.255 1.00 72.75 96 LEU A C 1
ATOM 804 O O . LEU A 1 96 ? 9.603 24.938 -14.693 1.00 72.75 96 LEU A O 1
ATOM 808 N N . SER A 1 97 ? 7.865 25.463 -16.032 1.00 77.12 97 SER A N 1
ATOM 809 C CA . SER A 1 97 ? 8.253 26.861 -16.232 1.00 77.12 97 SER A CA 1
ATOM 810 C C . SER A 1 97 ? 8.197 27.654 -14.921 1.00 77.12 97 SER A C 1
ATOM 812 O O . SER A 1 97 ? 7.480 27.304 -13.977 1.00 77.12 97 SER A O 1
ATOM 814 N N . ARG A 1 98 ? 8.970 28.744 -14.853 1.00 76.56 98 ARG A N 1
ATOM 815 C CA . ARG A 1 98 ? 9.113 29.570 -13.643 1.00 76.56 98 ARG A CA 1
ATOM 816 C C . ARG A 1 98 ? 7.764 30.092 -13.131 1.00 76.56 98 ARG A C 1
ATOM 818 O O . ARG A 1 98 ? 7.517 30.024 -11.931 1.00 76.56 98 ARG A O 1
ATOM 825 N N . ASP A 1 99 ? 6.869 30.505 -14.024 1.00 77.44 99 ASP A N 1
ATOM 826 C CA . ASP A 1 99 ? 5.536 31.006 -13.663 1.00 77.44 99 ASP A CA 1
ATOM 827 C C . ASP A 1 99 ? 4.622 29.918 -13.093 1.00 77.44 99 ASP A C 1
ATOM 829 O O . ASP A 1 99 ? 3.931 30.135 -12.097 1.00 77.44 99 ASP A O 1
ATOM 833 N N . LYS A 1 100 ? 4.649 28.711 -13.672 1.00 75.25 100 LYS A N 1
ATOM 834 C CA . LYS A 1 100 ? 3.854 27.584 -13.164 1.00 75.25 100 LYS A CA 1
ATOM 835 C C . LYS A 1 100 ? 4.365 27.109 -11.797 1.00 75.25 100 LYS A C 1
ATOM 837 O O . LYS A 1 100 ? 3.563 26.737 -10.947 1.00 75.25 100 LYS A O 1
ATOM 842 N N . LYS A 1 101 ? 5.680 27.178 -11.548 1.00 71.69 101 LYS A N 1
ATOM 843 C CA . LYS A 1 101 ? 6.277 26.897 -10.226 1.00 71.69 101 LYS A CA 1
ATOM 844 C C . LYS A 1 101 ? 5.805 27.876 -9.155 1.00 71.69 101 LYS A C 1
ATOM 846 O O . LYS A 1 101 ? 5.508 27.450 -8.043 1.00 71.69 101 LYS A O 1
ATOM 851 N N . LEU A 1 102 ? 5.740 29.167 -9.483 1.00 76.25 102 LEU A N 1
ATOM 852 C CA . LEU A 1 102 ? 5.289 30.200 -8.549 1.00 76.25 102 LEU A CA 1
ATOM 853 C C . LEU A 1 102 ? 3.815 30.012 -8.176 1.00 76.25 102 LEU A C 1
ATOM 855 O O . LEU A 1 102 ? 3.506 29.975 -6.988 1.00 76.25 102 LEU A O 1
ATOM 859 N N . LYS A 1 103 ? 2.942 29.753 -9.158 1.00 80.38 103 LYS A N 1
ATOM 860 C CA . LYS A 1 103 ? 1.522 29.459 -8.896 1.00 80.38 103 LYS A CA 1
ATOM 861 C C . LYS A 1 103 ? 1.318 28.191 -8.063 1.00 80.38 103 LYS A C 1
ATOM 863 O O . LYS A 1 103 ? 0.516 28.176 -7.137 1.00 80.38 103 LYS A O 1
ATOM 868 N N . LEU A 1 104 ? 2.094 27.140 -8.336 1.00 80.31 104 LEU A N 1
ATOM 869 C CA . LEU A 1 104 ? 2.066 25.907 -7.546 1.00 80.31 104 LEU A CA 1
ATOM 870 C C . LEU A 1 104 ? 2.461 26.155 -6.078 1.00 80.31 104 LEU A C 1
ATOM 872 O O . LEU A 1 104 ? 1.863 25.583 -5.170 1.00 80.31 104 LEU A O 1
ATOM 876 N N . LEU A 1 105 ? 3.470 27.002 -5.841 1.00 75.94 105 LEU A N 1
ATOM 877 C CA . LEU A 1 105 ? 3.905 27.390 -4.496 1.00 75.94 105 LEU A CA 1
ATOM 878 C C . LEU A 1 105 ? 2.855 28.233 -3.767 1.00 75.94 105 LEU A C 1
ATOM 880 O O . LEU A 1 105 ? 2.692 28.062 -2.559 1.00 75.94 105 LEU A O 1
ATOM 884 N N . GLU A 1 106 ? 2.154 29.119 -4.471 1.00 79.06 106 GLU A N 1
ATOM 885 C CA . GLU A 1 106 ? 1.036 29.888 -3.914 1.00 79.06 106 GLU A CA 1
ATOM 886 C C . GLU A 1 106 ? -0.125 28.972 -3.515 1.00 79.06 106 GLU A C 1
ATOM 888 O O . GLU A 1 106 ? -0.528 28.999 -2.354 1.00 79.06 106 GLU A O 1
ATOM 893 N N . GLU A 1 107 ? -0.566 28.064 -4.393 1.00 79.88 107 GLU A N 1
ATOM 894 C CA . GLU A 1 107 ? -1.635 27.101 -4.074 1.00 79.88 107 GLU A CA 1
ATOM 895 C C . GLU A 1 107 ? -1.264 26.178 -2.896 1.00 79.88 107 GLU A C 1
ATOM 897 O O . GLU A 1 107 ? -2.106 25.845 -2.060 1.00 79.88 107 GLU A O 1
ATOM 902 N N . LEU A 1 108 ? 0.008 25.778 -2.775 1.00 76.94 108 LEU A N 1
ATOM 903 C CA . LEU A 1 108 ? 0.480 25.001 -1.621 1.00 76.94 108 LEU A CA 1
ATOM 904 C C . LEU A 1 108 ? 0.470 25.816 -0.328 1.00 76.94 108 LEU A C 1
ATOM 906 O O . LEU A 1 108 ? 0.110 25.282 0.722 1.00 76.94 108 LEU A O 1
ATOM 910 N N . LYS A 1 109 ? 0.865 27.092 -0.384 1.00 75.06 109 LYS A N 1
ATOM 911 C CA . LYS A 1 109 ? 0.812 27.990 0.777 1.00 75.06 109 LYS A CA 1
ATOM 912 C C . LYS A 1 109 ? -0.627 28.226 1.220 1.00 75.06 109 LYS A C 1
ATOM 914 O O . LYS A 1 109 ? -0.894 28.163 2.417 1.00 75.06 109 LYS A O 1
ATOM 919 N N . GLU A 1 110 ? -1.547 28.440 0.286 1.00 80.62 110 GLU A N 1
ATOM 920 C CA . GLU A 1 110 ? -2.978 28.563 0.580 1.00 80.62 110 GLU A CA 1
ATOM 921 C C . GLU A 1 110 ? -3.530 27.287 1.215 1.00 80.62 110 GLU A C 1
ATOM 923 O O . GLU A 1 110 ? -4.217 27.353 2.236 1.00 80.62 110 GLU A O 1
ATOM 928 N N . TYR A 1 111 ? -3.157 26.117 0.687 1.00 77.75 111 TYR A N 1
ATOM 929 C CA . TYR A 1 111 ? -3.552 24.835 1.265 1.00 77.75 111 TYR A CA 1
ATOM 930 C C . TYR A 1 111 ? -3.060 24.686 2.712 1.00 77.75 111 TYR A C 1
ATOM 932 O O . TYR A 1 111 ? -3.852 24.391 3.608 1.00 77.75 111 TYR A O 1
ATOM 940 N N . VAL A 1 112 ? -1.775 24.944 2.974 1.00 71.19 112 VAL A N 1
ATOM 941 C CA . VAL A 1 112 ? -1.193 24.854 4.325 1.00 71.19 112 VAL A CA 1
ATOM 942 C C . VAL A 1 112 ? -1.845 25.851 5.285 1.00 71.19 112 VAL A C 1
ATOM 944 O O . VAL A 1 112 ? -2.167 25.486 6.419 1.00 71.19 112 VAL A O 1
ATOM 947 N N . SER A 1 113 ? -2.101 27.079 4.831 1.00 75.62 113 SER A N 1
ATOM 948 C CA . SER A 1 113 ? -2.805 28.103 5.611 1.00 75.62 113 SER A CA 1
ATOM 949 C C . SER A 1 113 ? -4.247 27.696 5.926 1.00 75.62 113 SER A C 1
ATOM 951 O O . SER A 1 113 ? -4.678 27.835 7.068 1.00 75.62 113 SER A O 1
ATOM 953 N N . SER A 1 114 ? -4.969 27.099 4.969 1.00 76.50 114 SER A N 1
ATOM 954 C CA . SER A 1 114 ? -6.342 26.600 5.173 1.00 76.50 114 SER A CA 1
ATOM 955 C C . SER A 1 114 ? -6.431 25.465 6.203 1.00 76.50 114 SER A C 1
ATOM 957 O O . SER A 1 114 ? -7.468 25.265 6.832 1.00 76.50 114 SER A O 1
ATOM 959 N N . LYS A 1 115 ? -5.326 24.737 6.411 1.00 74.44 115 LYS A N 1
ATOM 960 C CA . LYS A 1 115 ? -5.180 23.679 7.422 1.00 74.44 115 LYS A CA 1
ATOM 961 C C . LYS A 1 115 ? -4.580 24.178 8.743 1.00 74.44 115 LYS A C 1
ATOM 963 O O . LYS A 1 115 ? -4.240 23.370 9.607 1.00 74.44 115 LYS A O 1
ATOM 968 N N . GLY A 1 116 ? -4.415 25.492 8.912 1.00 74.06 116 GLY A N 1
ATOM 969 C CA . GLY A 1 116 ? -3.836 26.078 10.124 1.00 74.06 116 GLY A CA 1
ATOM 970 C C . GLY A 1 116 ? -2.371 25.686 10.352 1.00 74.06 116 GLY A C 1
ATOM 971 O O . GLY A 1 116 ? -1.938 25.558 11.496 1.00 74.06 116 GLY A O 1
ATOM 972 N N . GLY A 1 117 ? -1.617 25.421 9.279 1.00 68.00 117 GLY A N 1
ATOM 973 C CA . GLY A 1 117 ? -0.187 25.099 9.333 1.00 68.00 117 GLY A CA 1
ATOM 974 C C . GLY A 1 117 ? 0.157 23.666 9.757 1.00 68.00 117 GLY A C 1
ATOM 975 O O . GLY A 1 117 ? 1.328 23.289 9.725 1.00 68.00 117 GLY A O 1
ATOM 976 N N . LYS A 1 118 ? -0.830 22.841 10.126 1.00 67.38 118 LYS A N 1
ATOM 977 C CA . LYS A 1 118 ? -0.617 21.450 10.552 1.00 67.38 118 LYS A CA 1
ATOM 978 C C . LYS A 1 118 ? -0.843 20.494 9.385 1.00 67.38 118 LYS A C 1
ATOM 980 O O . LYS A 1 118 ? -1.905 19.896 9.268 1.00 67.38 118 LYS A O 1
ATOM 985 N N . VAL A 1 119 ? 0.166 20.356 8.527 1.00 67.69 119 VAL A N 1
ATOM 986 C CA . VAL A 1 119 ? 0.132 19.428 7.387 1.00 67.69 119 VAL A CA 1
ATOM 987 C C . VAL A 1 119 ? 1.330 18.485 7.457 1.00 67.69 119 VAL A C 1
ATOM 989 O O . VAL A 1 119 ? 2.469 18.928 7.617 1.00 67.69 119 VAL A O 1
ATOM 992 N N . SER A 1 120 ? 1.085 17.178 7.361 1.00 68.56 120 SER A N 1
ATOM 993 C CA . SER A 1 120 ? 2.151 16.172 7.344 1.00 68.56 120 SER A CA 1
ATOM 994 C C . SER A 1 120 ? 2.931 16.211 6.024 1.00 68.56 120 SER A C 1
ATOM 996 O O . SER A 1 120 ? 2.443 16.686 4.993 1.00 68.56 120 SER A O 1
ATOM 998 N N . LYS A 1 121 ? 4.166 15.694 6.028 1.00 60.41 121 LYS A N 1
ATOM 999 C CA . LYS A 1 121 ? 4.986 15.596 4.804 1.00 60.41 121 LYS A CA 1
ATOM 1000 C C . LYS A 1 121 ? 4.313 14.701 3.760 1.00 60.41 121 LYS A C 1
ATOM 1002 O O . LYS A 1 121 ? 4.440 14.927 2.557 1.00 60.41 121 LYS A O 1
ATOM 1007 N N . GLU A 1 122 ? 3.598 13.694 4.236 1.00 64.31 122 GLU A N 1
ATOM 1008 C CA . GLU A 1 122 ? 2.800 12.742 3.481 1.00 64.31 122 GLU A CA 1
ATOM 1009 C C . GLU A 1 122 ? 1.645 13.431 2.747 1.00 64.31 122 GLU A C 1
ATOM 1011 O O . GLU A 1 122 ? 1.515 13.302 1.525 1.00 64.31 122 GLU A O 1
ATOM 1016 N N . GLU A 1 123 ? 0.872 14.242 3.469 1.00 64.94 123 GLU A N 1
ATOM 1017 C CA . GLU A 1 123 ? -0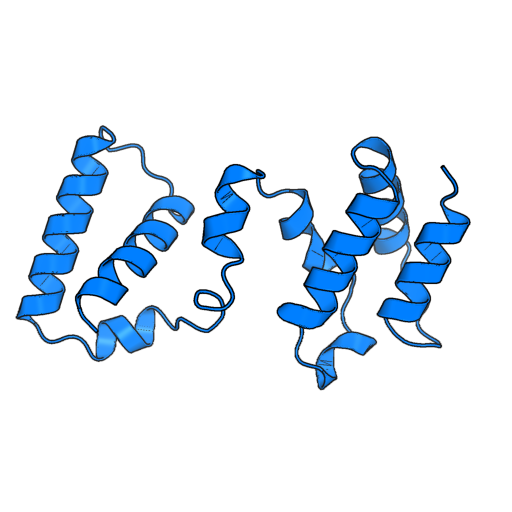.251 15.003 2.923 1.00 64.94 123 GLU A CA 1
ATOM 1018 C C . GLU A 1 123 ? 0.225 16.061 1.922 1.00 64.94 123 GLU A C 1
ATOM 1020 O O . GLU A 1 123 ? -0.286 16.120 0.802 1.00 64.94 123 GLU A O 1
ATOM 1025 N N . LEU A 1 124 ? 1.281 16.813 2.257 1.00 65.00 124 LEU A N 1
ATOM 1026 C CA . LEU A 1 124 ? 1.914 17.768 1.339 1.00 65.00 124 LEU A CA 1
ATOM 1027 C C . LEU A 1 124 ? 2.337 17.106 0.027 1.00 65.00 124 LEU A C 1
ATOM 1029 O O . LEU A 1 124 ? 2.124 17.661 -1.050 1.00 65.00 124 LEU A O 1
ATOM 1033 N N . ARG A 1 125 ? 2.904 15.897 0.097 1.00 69.12 125 ARG A N 1
ATOM 1034 C CA . ARG A 1 125 ? 3.305 15.143 -1.095 1.00 69.12 125 ARG A CA 1
ATOM 1035 C C . ARG A 1 125 ? 2.098 14.704 -1.923 1.00 69.12 125 ARG A C 1
ATOM 1037 O O . ARG A 1 125 ? 2.182 14.729 -3.150 1.00 69.12 125 ARG A O 1
ATOM 1044 N N . GLY A 1 126 ? 0.999 14.306 -1.286 1.00 70.12 126 GLY A N 1
ATOM 1045 C CA . GLY A 1 126 ? -0.255 13.969 -1.965 1.00 70.12 126 GLY A CA 1
ATOM 1046 C C . GLY A 1 126 ? -0.856 15.172 -2.695 1.00 70.12 126 GLY A C 1
ATOM 1047 O O . GLY A 1 126 ? -1.124 15.097 -3.894 1.00 70.12 126 GLY A O 1
ATOM 1048 N N . VAL A 1 127 ? -0.983 16.300 -1.997 1.00 72.75 127 VAL A N 1
ATOM 1049 C CA . VAL A 1 127 ? -1.527 17.559 -2.534 1.00 72.75 127 VAL A CA 1
ATOM 1050 C C . VAL A 1 127 ? -0.677 18.074 -3.688 1.00 72.75 127 VAL A C 1
ATOM 1052 O O . VAL A 1 127 ? -1.205 18.377 -4.755 1.00 72.75 127 VAL A O 1
ATOM 1055 N N . LEU A 1 128 ? 0.647 18.078 -3.529 1.00 71.88 128 LEU A N 1
ATOM 1056 C CA . LEU A 1 128 ? 1.580 18.484 -4.575 1.00 71.88 128 LEU A CA 1
ATOM 1057 C C . LEU A 1 128 ? 1.396 17.663 -5.860 1.00 71.88 128 LEU A C 1
ATOM 1059 O O . LEU A 1 128 ? 1.379 18.226 -6.950 1.00 71.88 128 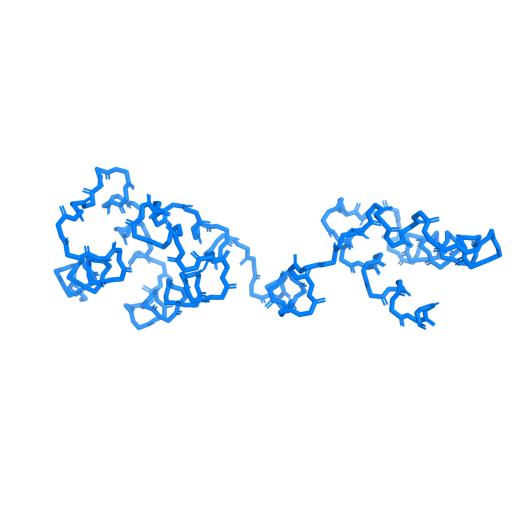LEU A O 1
ATOM 1063 N N . LYS A 1 129 ? 1.181 16.345 -5.753 1.00 72.31 129 LYS A N 1
ATOM 1064 C CA . LYS A 1 129 ? 0.898 15.493 -6.921 1.00 72.31 129 LYS A CA 1
ATOM 1065 C C . LYS A 1 129 ? -0.438 15.816 -7.598 1.00 72.31 129 LYS A C 1
ATOM 1067 O O . LYS A 1 129 ? -0.534 15.696 -8.816 1.00 72.31 129 LYS A O 1
ATOM 1072 N N . VAL A 1 130 ? -1.463 16.202 -6.836 1.00 74.00 130 VAL A N 1
ATOM 1073 C CA . VAL A 1 130 ? -2.767 1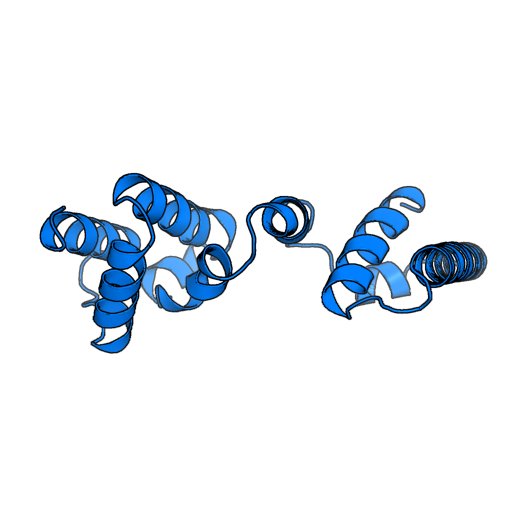6.614 -7.385 1.00 74.00 130 VAL A CA 1
ATOM 1074 C C . VAL A 1 130 ? -2.645 17.952 -8.107 1.00 74.00 130 VAL A C 1
ATOM 1076 O O . VAL A 1 130 ? -3.105 18.080 -9.239 1.00 74.00 130 VAL A O 1
ATOM 1079 N N . LEU A 1 131 ? -1.980 18.924 -7.483 1.00 72.31 131 LEU A N 1
ATOM 1080 C CA . LEU A 1 131 ? -1.788 20.259 -8.043 1.00 72.31 131 LEU A CA 1
ATOM 1081 C C . LEU A 1 131 ? -0.953 20.226 -9.322 1.00 72.31 131 LEU A C 1
ATOM 1083 O O . LEU A 1 131 ? -1.334 20.843 -10.311 1.00 72.31 131 LEU A O 1
ATOM 1087 N N . LEU A 1 132 ? 0.125 19.439 -9.351 1.00 70.31 132 LEU A N 1
ATOM 1088 C CA . LEU A 1 132 ? 0.988 19.308 -10.528 1.00 70.31 132 LEU A CA 1
ATOM 1089 C C . LEU A 1 132 ? 0.241 18.824 -11.783 1.00 70.31 132 LEU A C 1
ATOM 1091 O O . LEU A 1 132 ? 0.629 19.184 -12.889 1.00 70.31 132 LEU A O 1
ATOM 1095 N N . ARG A 1 133 ? -0.868 18.084 -11.638 1.00 65.00 133 ARG A N 1
ATOM 1096 C CA . ARG A 1 133 ? -1.708 17.676 -12.778 1.00 65.00 133 ARG A CA 1
ATOM 1097 C C . ARG A 1 133 ? -2.533 18.799 -13.395 1.00 65.00 133 ARG A C 1
ATOM 1099 O O . ARG A 1 133 ? -2.954 18.638 -14.529 1.00 65.00 133 ARG A O 1
ATOM 1106 N N . LYS A 1 134 ? -2.779 19.906 -12.687 1.00 67.06 134 LYS A N 1
ATOM 1107 C CA . LYS A 1 134 ? -3.443 21.083 -13.276 1.00 67.06 134 LYS A CA 1
ATOM 1108 C C . LYS A 1 134 ? -2.537 21.826 -14.265 1.00 67.06 134 LYS A C 1
ATOM 1110 O O . LYS A 1 134 ? -3.015 22.662 -15.022 1.00 67.06 134 LYS A O 1
ATOM 1115 N N . TYR A 1 135 ? -1.231 21.570 -14.195 1.00 63.34 135 TYR A N 1
ATOM 1116 C CA . TYR A 1 135 ? -0.199 22.330 -14.895 1.00 63.34 135 TYR A CA 1
ATOM 1117 C C . TYR A 1 135 ? 0.518 21.545 -16.003 1.00 63.34 135 TYR A C 1
ATOM 1119 O O . TYR A 1 135 ? 1.310 22.157 -16.735 1.00 63.34 135 TYR A O 1
ATOM 1127 N N . LEU A 1 136 ? 0.239 20.240 -16.110 1.00 60.88 136 LEU A N 1
ATOM 1128 C CA . LEU A 1 136 ? 0.540 19.382 -17.261 1.00 60.88 136 LEU A CA 1
ATOM 1129 C C . LEU A 1 136 ? -0.530 19.587 -18.333 1.00 60.88 136 LEU A C 1
ATOM 1131 O O . LEU A 1 136 ? -0.131 19.797 -19.496 1.00 60.88 136 LEU A O 1
#

Mean predicted aligned error: 14.6 Å

Radius of gyration: 19.14 Å; Cα contacts (8 Å, |Δi|>4): 77; chains: 1; bounding box: 23×54×31 Å